Protein AF-A0A397FUE5-F1 (afdb_monomer_lite)

Foldseek 3Di:
DVVVVVVVVVVVCVVVVVVVVVVVVVVVVVVVVVVVVLVVLVVVLVVLVVVLVVLLVVCVVVVDPVSLVVNVVSLVVNLVSLVVCCVSVSDPPVVSVVSNVVSVVSSVVSVVVSVVVVVPDDPPD

Radius of gyration: 27.89 Å; chains: 1; bounding box: 54×32×98 Å

pLDDT: mean 84.5, std 13.09, range [51.41, 98.12]

Structure (mmCIF, N/CA/C/O backbone):
data_AF-A0A397FUE5-F1
#
_entry.id   AF-A0A397FUE5-F1
#
loop_
_atom_site.group_PDB
_atom_site.id
_atom_site.type_symbol
_atom_site.label_atom_id
_atom_site.label_alt_id
_atom_site.label_comp_id
_atom_site.label_asym_id
_atom_site.label_entity_id
_atom_site.label_seq_id
_atom_site.pdbx_PDB_ins_code
_atom_site.Cartn_x
_atom_site.Cartn_y
_atom_site.Cartn_z
_atom_site.occupancy
_atom_site.B_iso_or_equiv
_atom_site.auth_seq_id
_atom_site.auth_comp_id
_atom_site.auth_asym_id
_atom_site.auth_atom_id
_atom_site.pdbx_PDB_model_num
ATOM 1 N N . MET A 1 1 ? 29.614 -18.848 -54.417 1.00 60.69 1 MET A N 1
ATOM 2 C CA . MET A 1 1 ? 28.534 -18.067 -53.740 1.00 60.69 1 MET A CA 1
ATOM 3 C C . MET A 1 1 ? 28.486 -18.130 -52.197 1.00 60.69 1 MET A C 1
ATOM 5 O O . MET A 1 1 ? 28.026 -17.164 -51.592 1.00 60.69 1 MET A O 1
ATOM 9 N N . LYS A 1 2 ? 28.916 -19.208 -51.513 1.00 59.81 2 LYS A N 1
ATOM 10 C CA . LYS A 1 2 ? 28.745 -19.361 -50.042 1.00 59.81 2 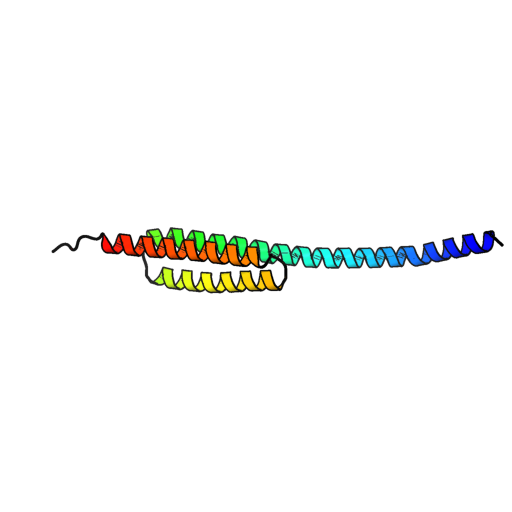LYS A CA 1
ATOM 11 C C . LYS A 1 2 ? 29.593 -18.395 -49.178 1.00 59.81 2 LYS A C 1
ATOM 13 O O . LYS A 1 2 ? 29.153 -18.018 -48.091 1.00 59.81 2 LYS A O 1
ATOM 18 N N . ILE A 1 3 ? 30.750 -17.945 -49.674 1.00 61.44 3 ILE A N 1
ATOM 19 C CA . ILE A 1 3 ? 31.714 -17.077 -48.960 1.00 61.44 3 ILE A CA 1
ATOM 20 C C . ILE A 1 3 ? 31.141 -15.669 -48.706 1.00 61.44 3 ILE A C 1
ATOM 22 O O . ILE A 1 3 ? 31.003 -15.267 -47.550 1.00 61.44 3 ILE A O 1
ATOM 26 N N . LYS A 1 4 ? 30.619 -14.996 -49.745 1.00 70.44 4 LYS A N 1
ATOM 27 C CA . LYS A 1 4 ? 29.926 -13.691 -49.621 1.00 70.44 4 LYS A CA 1
ATOM 28 C C . LYS A 1 4 ? 28.743 -13.730 -48.635 1.00 70.44 4 LYS A C 1
ATOM 30 O O . LYS A 1 4 ? 28.418 -12.735 -47.986 1.00 70.44 4 LYS A O 1
ATOM 35 N N . ARG A 1 5 ? 28.087 -14.890 -48.480 1.00 73.12 5 ARG A N 1
ATOM 36 C CA . ARG A 1 5 ? 26.979 -15.092 -47.525 1.00 73.12 5 ARG A CA 1
ATOM 37 C C . ARG A 1 5 ? 27.479 -15.184 -46.074 1.00 73.12 5 ARG A C 1
ATOM 39 O O . ARG A 1 5 ? 26.825 -14.637 -45.184 1.00 73.12 5 ARG A O 1
ATOM 46 N N . LYS A 1 6 ? 28.626 -15.835 -45.826 1.00 75.12 6 LYS A N 1
ATOM 47 C CA . LYS A 1 6 ? 29.272 -15.898 -44.497 1.00 75.12 6 LYS A CA 1
ATOM 48 C C . LYS A 1 6 ? 29.764 -14.517 -44.047 1.00 75.12 6 LYS A C 1
ATOM 50 O O . LYS A 1 6 ? 29.467 -14.119 -42.922 1.00 75.12 6 LYS A O 1
ATOM 55 N N . GLU A 1 7 ? 30.397 -13.750 -44.929 1.00 77.62 7 GLU A N 1
ATOM 56 C CA . GLU A 1 7 ? 30.879 -12.393 -44.624 1.00 77.62 7 GLU A CA 1
ATOM 57 C C . GLU A 1 7 ? 29.740 -11.415 -44.322 1.00 77.62 7 GLU A C 1
ATOM 59 O O . GLU A 1 7 ? 29.779 -10.697 -43.322 1.00 77.62 7 GLU A O 1
ATOM 64 N N . ARG A 1 8 ? 28.660 -11.440 -45.118 1.00 77.44 8 ARG A N 1
ATOM 65 C CA . ARG A 1 8 ? 27.446 -10.650 -44.844 1.00 77.44 8 ARG A CA 1
ATOM 66 C C . ARG A 1 8 ? 26.835 -10.996 -43.482 1.00 77.44 8 ARG A C 1
ATOM 68 O O . ARG A 1 8 ? 26.420 -10.096 -42.748 1.00 77.44 8 ARG A O 1
ATOM 75 N N . LYS A 1 9 ? 26.809 -12.283 -43.103 1.00 77.31 9 LYS A N 1
ATOM 76 C CA . LYS A 1 9 ? 26.360 -12.725 -41.768 1.00 77.31 9 LYS A CA 1
ATOM 77 C C . LYS A 1 9 ? 27.291 -12.226 -40.656 1.00 77.31 9 LYS A C 1
ATOM 79 O O . LYS A 1 9 ? 26.792 -11.787 -39.620 1.00 77.31 9 LYS A O 1
ATOM 84 N N . GLN A 1 10 ? 28.610 -12.257 -40.852 1.00 78.12 10 GLN A N 1
ATOM 85 C CA . GLN A 1 10 ? 29.578 -11.749 -39.873 1.00 78.12 10 GLN A CA 1
ATOM 86 C C . GLN A 1 10 ? 29.494 -10.224 -39.702 1.00 78.12 10 GLN A C 1
ATOM 88 O 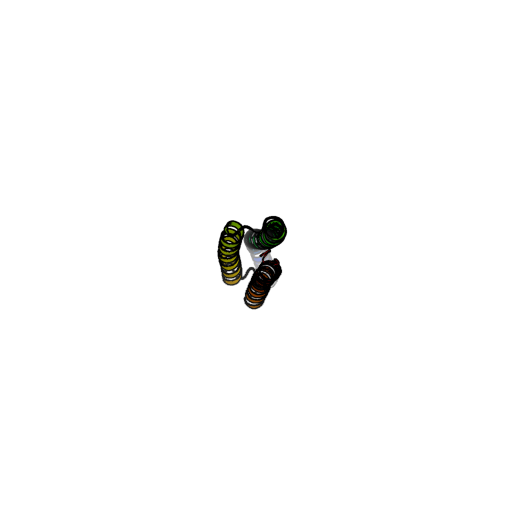O . GLN A 1 10 ? 29.411 -9.761 -38.563 1.00 78.12 10 GLN A O 1
ATOM 93 N N . LYS A 1 11 ? 29.407 -9.448 -40.794 1.00 76.25 11 LYS A N 1
ATOM 94 C CA . LYS A 1 11 ? 29.183 -7.989 -40.751 1.00 76.25 11 LYS A CA 1
ATOM 95 C C . LYS A 1 11 ? 27.878 -7.642 -40.028 1.00 76.25 11 LYS A C 1
ATOM 97 O O . LYS A 1 11 ? 27.894 -6.847 -39.092 1.00 76.25 11 LYS A O 1
ATOM 102 N N . ARG A 1 12 ? 26.763 -8.311 -40.360 1.00 70.69 12 ARG A N 1
ATOM 103 C CA . ARG A 1 12 ? 25.486 -8.137 -39.639 1.00 70.69 12 ARG A CA 1
ATOM 104 C C . ARG A 1 12 ? 25.608 -8.453 -38.146 1.00 70.69 12 ARG A C 1
ATOM 106 O O . ARG A 1 12 ? 25.117 -7.680 -37.331 1.00 70.69 12 ARG A O 1
ATOM 113 N N . LYS A 1 13 ? 26.278 -9.549 -37.763 1.00 70.00 13 LYS A N 1
ATOM 114 C CA . LYS A 1 13 ? 26.514 -9.887 -36.347 1.00 70.00 13 LYS A CA 1
ATOM 115 C C . LYS A 1 13 ? 27.348 -8.817 -35.630 1.00 70.00 13 LYS A C 1
ATOM 117 O O . LYS A 1 13 ? 26.996 -8.469 -34.507 1.00 70.00 13 LYS A O 1
ATOM 122 N N . LYS A 1 14 ? 28.403 -8.281 -36.258 1.00 70.62 14 LYS A N 1
ATOM 123 C CA . LYS A 1 14 ? 29.231 -7.199 -35.689 1.00 70.62 14 LYS A CA 1
ATOM 124 C C . LYS A 1 14 ? 28.435 -5.909 -35.465 1.00 70.62 14 LYS A C 1
ATOM 126 O O . LYS A 1 14 ? 28.600 -5.297 -34.423 1.00 70.62 14 LYS A O 1
ATOM 131 N N . ILE A 1 15 ? 27.520 -5.552 -36.368 1.00 69.38 15 ILE A N 1
ATOM 132 C CA . ILE A 1 15 ? 26.678 -4.344 -36.248 1.00 69.38 15 ILE A CA 1
ATOM 133 C C . ILE A 1 15 ? 25.527 -4.537 -35.237 1.00 69.38 15 ILE A C 1
ATOM 135 O O . ILE A 1 15 ? 25.180 -3.625 -34.488 1.00 69.38 15 ILE A O 1
ATOM 139 N N . LEU A 1 16 ? 24.926 -5.732 -35.177 1.00 62.62 16 LEU A N 1
ATOM 140 C CA . LEU A 1 16 ? 23.777 -6.020 -34.305 1.00 62.62 16 LEU A CA 1
ATOM 141 C C . LEU A 1 16 ? 24.157 -6.283 -32.837 1.00 62.62 16 LEU A C 1
ATOM 143 O O . LEU A 1 16 ? 23.345 -6.019 -31.952 1.00 62.62 16 LEU A O 1
ATOM 147 N N . LYS A 1 17 ? 25.361 -6.800 -32.553 1.00 61.34 17 LYS A N 1
ATOM 148 C CA . LYS A 1 17 ? 25.851 -7.052 -31.182 1.00 61.34 17 LYS A CA 1
ATOM 149 C C . LYS A 1 17 ? 25.905 -5.791 -30.291 1.00 61.34 17 LYS A C 1
ATOM 151 O O . LYS A 1 17 ? 25.320 -5.849 -29.210 1.00 61.34 17 LYS A O 1
ATOM 156 N N . PRO A 1 18 ? 26.506 -4.656 -30.702 1.00 61.34 18 PRO A N 1
ATOM 157 C CA . PRO A 1 18 ? 26.545 -3.447 -29.875 1.00 61.34 18 PRO A CA 1
ATOM 158 C C . PRO A 1 18 ? 25.145 -2.857 -29.653 1.00 61.34 18 PRO A C 1
ATOM 160 O O . PRO A 1 18 ? 24.809 -2.514 -28.522 1.00 61.34 18 PRO A O 1
ATOM 163 N N . LYS A 1 19 ? 24.271 -2.868 -30.674 1.00 63.59 19 LYS A N 1
ATOM 164 C CA . LYS A 1 19 ? 22.855 -2.475 -30.526 1.00 63.59 19 LYS A CA 1
ATOM 165 C C . LYS A 1 19 ? 22.099 -3.363 -29.529 1.00 63.59 19 LYS A C 1
ATOM 167 O O . LYS A 1 19 ? 21.334 -2.857 -28.713 1.00 63.59 19 LYS A O 1
ATOM 172 N N . ARG A 1 20 ? 22.320 -4.685 -29.539 1.00 63.81 20 ARG A N 1
ATOM 173 C CA . ARG A 1 20 ? 21.731 -5.606 -28.545 1.00 63.81 20 ARG A CA 1
ATOM 174 C C . ARG A 1 20 ? 22.259 -5.348 -27.132 1.00 63.81 20 ARG A C 1
ATOM 176 O O . ARG A 1 20 ? 21.466 -5.361 -26.195 1.00 63.81 20 ARG A O 1
ATOM 183 N N . ASN A 1 21 ? 23.552 -5.065 -26.977 1.00 73.88 21 ASN A N 1
ATOM 184 C CA . ASN A 1 21 ? 24.149 -4.742 -25.678 1.00 73.88 21 ASN A CA 1
ATOM 185 C C . ASN A 1 21 ? 23.581 -3.438 -25.097 1.00 73.88 21 ASN A C 1
ATOM 187 O O . ASN A 1 21 ? 23.198 -3.419 -23.930 1.00 73.88 21 ASN A O 1
ATOM 191 N N . GLN A 1 22 ? 23.417 -2.394 -25.914 1.00 73.56 22 GLN A N 1
ATOM 192 C CA . GLN A 1 22 ? 22.770 -1.138 -25.506 1.00 73.56 22 GLN A CA 1
ATOM 193 C C . GLN A 1 22 ? 21.296 -1.342 -25.109 1.00 73.56 22 GLN A C 1
ATOM 195 O O . GLN A 1 22 ? 20.855 -0.862 -24.065 1.00 73.56 22 GLN A O 1
ATOM 200 N N . LEU A 1 23 ? 20.529 -2.120 -25.886 1.00 72.69 23 LEU A N 1
ATOM 201 C CA . LEU A 1 23 ? 19.140 -2.460 -25.542 1.00 72.69 23 LEU A CA 1
ATOM 202 C C . LEU A 1 23 ? 19.045 -3.252 -24.228 1.00 72.69 23 LEU A C 1
ATOM 204 O O . LEU A 1 23 ? 18.132 -3.025 -23.430 1.00 72.69 23 LEU A O 1
ATOM 208 N N . ASN A 1 24 ? 19.989 -4.161 -23.980 1.00 84.38 24 ASN A N 1
ATOM 209 C CA . ASN A 1 24 ? 20.070 -4.909 -22.729 1.00 84.38 24 ASN A CA 1
ATOM 210 C C . ASN A 1 24 ? 20.402 -3.988 -21.547 1.00 84.38 24 ASN A C 1
ATOM 212 O O . ASN A 1 24 ? 19.736 -4.071 -20.516 1.00 84.38 24 ASN A O 1
ATOM 216 N N . GLN A 1 25 ? 21.342 -3.052 -21.707 1.00 87.56 25 GLN A N 1
ATOM 217 C CA . GLN A 1 25 ? 21.653 -2.043 -20.689 1.00 87.56 25 GLN A CA 1
ATOM 218 C C . GLN A 1 25 ? 20.433 -1.169 -20.361 1.00 87.56 25 GLN A C 1
ATOM 220 O O . GLN A 1 25 ? 20.092 -0.996 -19.190 1.00 87.56 25 GLN A O 1
ATOM 225 N N . ALA A 1 26 ? 19.697 -0.698 -21.371 1.00 87.75 26 ALA A N 1
ATOM 226 C CA . ALA A 1 26 ? 18.478 0.082 -21.164 1.00 87.75 26 ALA A CA 1
ATOM 227 C C . ALA A 1 26 ? 17.399 -0.708 -20.397 1.00 87.75 26 ALA A C 1
ATOM 229 O O . ALA A 1 26 ? 16.753 -0.170 -19.493 1.00 87.75 26 ALA A O 1
ATOM 230 N N . LYS A 1 27 ? 17.219 -2.002 -20.704 1.00 89.88 27 LYS A N 1
ATOM 231 C CA . LYS A 1 27 ? 16.316 -2.892 -19.951 1.00 89.88 27 LYS A CA 1
ATOM 232 C C . LYS A 1 27 ? 16.761 -3.053 -18.497 1.00 89.88 27 LYS A C 1
ATOM 234 O O . LYS A 1 27 ? 15.924 -2.971 -17.598 1.00 89.88 27 LYS A O 1
ATOM 239 N N . VAL A 1 28 ? 18.061 -3.227 -18.253 1.00 93.19 28 VAL A N 1
ATOM 240 C CA . VAL A 1 28 ? 18.629 -3.315 -16.899 1.00 93.19 28 VAL A CA 1
ATOM 241 C C . VAL A 1 28 ? 18.348 -2.037 -16.108 1.00 93.19 28 VAL A C 1
ATOM 243 O O . VAL A 1 28 ? 17.854 -2.119 -14.984 1.00 93.19 28 VAL A O 1
ATOM 246 N N . LEU A 1 29 ? 18.570 -0.857 -16.693 1.00 93.94 29 LEU A N 1
ATOM 247 C CA . LEU A 1 29 ? 18.286 0.424 -16.036 1.00 93.94 29 LEU A CA 1
ATOM 248 C C . LEU A 1 29 ? 16.792 0.592 -15.716 1.00 93.94 29 LEU A C 1
ATOM 250 O O . LEU A 1 29 ? 16.445 0.965 -14.594 1.00 93.94 29 LEU A O 1
ATOM 254 N N . LYS A 1 30 ? 15.894 0.255 -16.653 1.00 93.31 30 LYS A N 1
ATOM 255 C CA . LYS A 1 30 ? 14.436 0.266 -16.414 1.00 93.31 30 LYS A CA 1
ATOM 256 C C . LYS A 1 30 ? 14.042 -0.667 -15.265 1.00 93.31 30 LYS A C 1
ATOM 258 O O . LYS A 1 30 ? 13.253 -0.284 -14.401 1.00 93.31 30 LYS A O 1
ATOM 263 N N . ASN A 1 31 ? 14.626 -1.864 -15.214 1.00 95.06 31 ASN A N 1
ATOM 264 C CA . ASN A 1 31 ? 14.379 -2.825 -14.142 1.00 95.06 31 ASN A CA 1
ATOM 265 C C . ASN A 1 31 ? 14.882 -2.321 -12.785 1.00 95.06 31 ASN A C 1
ATOM 267 O O . ASN A 1 31 ? 14.146 -2.427 -11.805 1.00 95.06 31 ASN A O 1
ATOM 271 N N . LYS A 1 32 ? 16.079 -1.718 -12.731 1.00 96.38 32 LYS A N 1
ATOM 272 C CA . LYS A 1 32 ? 16.619 -1.091 -11.513 1.00 96.38 32 LYS A CA 1
ATOM 273 C C . LYS A 1 32 ? 15.686 0.004 -10.989 1.00 96.38 32 LYS A C 1
ATOM 275 O O . LYS A 1 32 ? 15.318 -0.030 -9.816 1.00 96.38 32 LYS A O 1
ATOM 280 N N . LYS A 1 33 ? 15.218 0.908 -11.863 1.00 96.19 33 LYS A N 1
ATOM 281 C CA . LYS A 1 33 ? 14.246 1.960 -11.502 1.00 96.19 33 LYS A CA 1
ATOM 282 C C . LYS A 1 33 ? 12.954 1.364 -10.932 1.00 96.19 33 LYS A C 1
ATOM 284 O O . LYS A 1 33 ? 12.545 1.709 -9.825 1.00 96.19 33 LYS A O 1
ATOM 289 N N . ARG A 1 34 ? 12.363 0.383 -11.624 1.00 94.75 34 ARG A N 1
ATOM 290 C CA . ARG A 1 34 ? 11.148 -0.311 -11.160 1.00 94.75 34 ARG A CA 1
ATOM 291 C C . ARG A 1 34 ? 11.361 -1.029 -9.822 1.00 94.75 34 ARG A C 1
ATOM 293 O O . ARG A 1 34 ? 10.458 -1.070 -8.989 1.00 94.75 34 ARG A O 1
ATOM 300 N N . GLN A 1 35 ? 12.531 -1.627 -9.606 1.00 96.44 35 GLN A N 1
ATOM 301 C CA . GLN A 1 35 ? 12.857 -2.307 -8.353 1.00 96.44 35 GLN A CA 1
ATOM 302 C C . GLN A 1 35 ? 12.988 -1.313 -7.193 1.00 96.44 35 GLN A C 1
ATOM 304 O O . GLN A 1 35 ? 12.460 -1.589 -6.115 1.00 96.44 35 GLN A O 1
ATOM 309 N N . ALA A 1 36 ? 13.620 -0.159 -7.417 1.00 96.75 36 ALA A N 1
ATOM 310 C CA . ALA A 1 36 ? 13.720 0.911 -6.428 1.00 96.75 36 ALA A CA 1
ATOM 311 C C . ALA A 1 36 ? 12.332 1.425 -6.008 1.00 96.75 36 ALA A C 1
ATOM 313 O O . ALA A 1 36 ? 12.036 1.491 -4.815 1.00 96.75 36 ALA A O 1
ATOM 314 N N . GLU A 1 37 ? 11.433 1.673 -6.966 1.00 95.75 37 GLU A N 1
ATOM 315 C CA . GLU A 1 37 ? 10.047 2.058 -6.670 1.00 95.75 37 GLU A CA 1
ATOM 316 C C . GLU A 1 37 ? 9.309 0.990 -5.855 1.00 95.75 37 GLU A C 1
ATOM 318 O O . GLU A 1 37 ? 8.673 1.296 -4.844 1.00 95.75 37 GLU A O 1
ATOM 323 N N . LYS A 1 38 ? 9.425 -0.286 -6.249 1.00 96.88 38 LYS A N 1
ATOM 324 C CA . LYS A 1 38 ? 8.819 -1.396 -5.500 1.00 96.88 38 LYS A CA 1
ATOM 325 C C . LYS A 1 38 ? 9.328 -1.450 -4.061 1.00 96.88 38 LYS A C 1
ATOM 327 O O . LYS A 1 38 ? 8.524 -1.653 -3.153 1.00 96.88 38 LYS A O 1
ATOM 332 N N . ARG A 1 39 ? 10.638 -1.284 -3.849 1.00 97.25 39 ARG A N 1
ATOM 333 C CA . ARG A 1 39 ? 11.245 -1.247 -2.510 1.00 97.25 39 ARG A CA 1
ATOM 334 C C . ARG A 1 39 ? 10.689 -0.075 -1.705 1.00 97.25 39 ARG A C 1
ATOM 336 O O . ARG A 1 39 ? 10.178 -0.317 -0.619 1.00 97.25 39 ARG A O 1
ATOM 343 N N . LYS A 1 40 ? 10.662 1.137 -2.273 1.00 96.81 40 LYS A N 1
ATOM 344 C CA . LYS A 1 40 ? 10.109 2.342 -1.629 1.00 96.81 40 LYS A CA 1
ATOM 345 C C . LYS A 1 40 ? 8.706 2.100 -1.067 1.00 96.81 40 LYS A C 1
ATOM 347 O O . LYS A 1 40 ? 8.489 2.272 0.126 1.00 96.81 40 LYS A O 1
ATOM 352 N N . TYR A 1 41 ? 7.764 1.648 -1.895 1.00 97.06 41 TYR A N 1
ATOM 353 C CA . TYR A 1 41 ? 6.386 1.418 -1.438 1.00 97.06 41 TYR A CA 1
ATOM 354 C C . TYR A 1 41 ? 6.272 0.266 -0.437 1.00 97.06 41 TYR A C 1
ATOM 356 O O . TYR A 1 41 ? 5.506 0.370 0.516 1.00 97.06 41 TYR A O 1
ATOM 364 N N . LYS A 1 42 ? 7.032 -0.824 -0.609 1.00 95.56 42 LYS A N 1
ATOM 365 C CA . LYS A 1 42 ? 7.034 -1.929 0.362 1.00 95.56 42 LYS A CA 1
ATOM 366 C C . LYS A 1 42 ? 7.531 -1.475 1.735 1.00 95.56 42 LYS A C 1
ATOM 368 O O . LYS A 1 42 ? 6.907 -1.822 2.735 1.00 95.56 42 LYS A O 1
ATOM 373 N N . THR A 1 43 ? 8.605 -0.690 1.775 1.00 97.50 43 THR A N 1
ATOM 374 C CA . THR A 1 43 ? 9.141 -0.118 3.014 1.00 97.50 43 THR A CA 1
ATOM 375 C C . THR A 1 43 ? 8.149 0.855 3.639 1.00 97.50 43 THR A C 1
ATOM 377 O O . THR A 1 43 ? 7.858 0.722 4.820 1.00 97.50 43 THR A O 1
ATOM 380 N N . LEU A 1 44 ? 7.542 1.751 2.851 1.00 96.56 44 LEU A N 1
ATOM 381 C CA . LEU A 1 44 ? 6.510 2.672 3.343 1.00 96.56 44 LEU A CA 1
ATOM 382 C C . LEU A 1 44 ? 5.323 1.933 3.972 1.00 96.56 44 LEU A C 1
ATOM 384 O O . LEU A 1 44 ? 4.922 2.264 5.079 1.00 96.56 44 LEU A O 1
ATOM 388 N N . ILE A 1 45 ? 4.799 0.897 3.309 1.00 96.00 45 ILE A N 1
ATOM 389 C CA . ILE A 1 45 ? 3.697 0.085 3.848 1.00 96.00 45 ILE A CA 1
ATOM 390 C C . ILE A 1 45 ? 4.110 -0.603 5.155 1.00 96.00 45 ILE A C 1
ATOM 392 O O . ILE A 1 45 ? 3.324 -0.635 6.101 1.00 96.00 45 ILE A O 1
ATOM 396 N N . LYS A 1 46 ? 5.327 -1.167 5.216 1.00 95.88 46 LYS A N 1
ATOM 397 C CA . LYS A 1 46 ? 5.849 -1.824 6.424 1.00 95.88 46 LYS A CA 1
ATOM 398 C C . LYS A 1 46 ? 5.967 -0.829 7.577 1.00 95.88 46 LYS A C 1
ATOM 400 O O . LYS A 1 46 ? 5.500 -1.128 8.668 1.00 95.88 46 LYS A O 1
ATOM 405 N N . ASN A 1 47 ? 6.551 0.338 7.321 1.00 97.00 47 ASN A N 1
ATOM 406 C CA . ASN A 1 47 ? 6.742 1.376 8.326 1.00 97.00 47 ASN A CA 1
ATOM 407 C C . ASN A 1 47 ? 5.399 1.907 8.826 1.00 97.00 47 ASN A C 1
ATOM 409 O O . ASN A 1 47 ? 5.199 1.946 10.029 1.00 97.00 47 ASN A O 1
ATOM 413 N N . GLN A 1 48 ? 4.447 2.196 7.936 1.00 94.38 48 GLN A N 1
ATOM 414 C CA . GLN A 1 48 ? 3.123 2.658 8.361 1.00 94.38 48 GLN A CA 1
ATOM 415 C C . GLN A 1 48 ? 2.352 1.615 9.167 1.00 94.38 48 GLN A C 1
ATOM 417 O O . GLN A 1 48 ? 1.721 1.947 10.164 1.00 94.38 48 GLN A O 1
ATOM 422 N N . SER A 1 49 ? 2.464 0.335 8.801 1.00 93.56 49 SER A N 1
ATOM 423 C CA . SER A 1 49 ? 1.857 -0.735 9.605 1.00 93.56 49 SER A CA 1
ATOM 424 C C . SER A 1 49 ? 2.456 -0.783 11.015 1.00 93.56 49 SER A C 1
ATOM 426 O O . SER A 1 49 ? 1.719 -0.968 11.974 1.00 93.56 49 SER A O 1
ATOM 428 N N . LYS A 1 50 ? 3.777 -0.584 11.143 1.00 94.25 50 LYS A N 1
ATOM 429 C CA . LYS A 1 50 ? 4.457 -0.526 12.444 1.00 94.25 50 LYS A CA 1
ATOM 430 C C . LYS A 1 50 ? 4.062 0.700 13.266 1.00 94.25 50 LYS A C 1
ATOM 432 O O . LYS A 1 50 ? 3.894 0.567 14.467 1.00 94.25 50 LYS A O 1
ATOM 437 N N . ILE A 1 51 ? 3.924 1.869 12.637 1.00 93.69 51 ILE A N 1
ATOM 438 C CA . ILE A 1 51 ? 3.512 3.096 13.335 1.00 93.69 51 ILE A CA 1
ATOM 439 C C . ILE A 1 51 ? 2.115 2.895 13.930 1.00 93.69 51 ILE A C 1
ATOM 441 O O . ILE A 1 51 ? 1.952 3.095 15.124 1.00 93.69 51 ILE A O 1
ATOM 445 N N . ILE A 1 52 ? 1.156 2.385 13.147 1.00 91.88 52 ILE A N 1
ATOM 446 C CA . ILE A 1 52 ? -0.192 2.074 13.653 1.00 91.88 52 ILE A CA 1
ATOM 447 C C . ILE A 1 52 ? -0.136 1.061 14.805 1.00 91.88 52 ILE A C 1
ATOM 449 O O . ILE A 1 52 ? -0.811 1.233 15.811 1.00 91.88 52 ILE A O 1
ATOM 453 N N . GLU A 1 53 ? 0.669 0.002 14.680 1.00 90.56 53 GLU A N 1
ATOM 454 C CA . GLU A 1 53 ? 0.821 -0.992 15.751 1.00 90.56 53 GLU A CA 1
ATOM 455 C C . GLU A 1 53 ? 1.404 -0.393 17.036 1.00 90.56 53 GLU A C 1
ATOM 457 O O . GLU A 1 53 ? 0.998 -0.793 18.124 1.00 90.56 53 GLU A O 1
ATOM 462 N N . ASN A 1 54 ? 2.338 0.548 16.920 1.00 90.62 54 ASN A N 1
ATOM 463 C CA . ASN A 1 54 ? 2.920 1.233 18.066 1.00 90.62 54 ASN A CA 1
ATOM 464 C C . ASN A 1 54 ? 1.936 2.226 18.690 1.00 90.62 54 ASN A C 1
ATOM 466 O O . ASN A 1 54 ? 1.830 2.252 19.911 1.00 90.62 54 ASN A O 1
ATOM 470 N N . GLU A 1 55 ? 1.187 2.982 17.882 1.00 88.69 55 GLU A N 1
ATOM 471 C CA . GLU A 1 55 ? 0.143 3.879 18.387 1.00 88.69 55 GLU A CA 1
ATOM 472 C C . GLU A 1 55 ? -0.934 3.095 19.134 1.00 88.69 55 GLU A C 1
ATOM 474 O O . GLU A 1 55 ? -1.197 3.403 20.286 1.00 88.69 55 GLU A O 1
ATOM 479 N N . CYS A 1 56 ? -1.458 2.001 18.568 1.00 85.06 56 CYS A N 1
ATOM 480 C CA . CYS A 1 56 ? -2.413 1.138 19.272 1.00 85.06 56 CYS A CA 1
ATOM 481 C C . CYS A 1 56 ? -1.899 0.668 20.648 1.00 85.06 56 CYS A C 1
ATOM 483 O O . CYS A 1 56 ? -2.677 0.590 21.592 1.00 85.06 56 CYS A O 1
ATOM 485 N N . LYS A 1 57 ? -0.598 0.372 20.778 1.00 83.88 57 LYS A N 1
ATOM 486 C CA . LYS A 1 57 ? 0.020 -0.040 22.051 1.00 83.88 57 LYS A CA 1
ATOM 487 C C . LYS A 1 57 ? 0.263 1.112 23.028 1.00 83.88 57 LYS A C 1
ATOM 489 O O . LYS A 1 57 ? 0.279 0.893 24.232 1.00 83.88 57 LYS A O 1
ATOM 494 N N . GLN A 1 58 ? 0.532 2.318 22.537 1.00 80.69 58 GLN A N 1
ATOM 495 C CA . GLN A 1 58 ? 0.719 3.483 23.404 1.00 80.69 58 GLN A CA 1
ATOM 496 C C . GLN A 1 58 ? -0.623 4.025 23.889 1.00 80.69 58 GLN A C 1
ATOM 498 O O . GLN A 1 58 ? -0.771 4.348 25.064 1.00 80.69 58 GLN A O 1
ATOM 503 N N . SER A 1 59 ? -1.626 4.040 23.017 1.00 71.75 59 SER A N 1
ATOM 504 C CA . SER A 1 59 ? -2.973 4.495 23.344 1.00 71.75 59 SER A CA 1
ATOM 505 C C . SER A 1 59 ? -3.666 3.596 24.370 1.00 71.75 59 SER A C 1
ATOM 507 O O . SER A 1 59 ? -4.434 4.109 25.179 1.00 71.75 59 SER A O 1
ATOM 509 N N . SER A 1 60 ? -3.359 2.289 24.420 1.00 66.38 60 SER A N 1
ATOM 510 C CA . SER A 1 60 ? -3.829 1.420 25.517 1.00 66.38 60 SER A CA 1
ATOM 511 C C . SER A 1 60 ? -3.315 1.853 26.892 1.00 66.38 60 SER A C 1
ATOM 513 O O . SER A 1 60 ? -3.952 1.552 27.892 1.00 66.38 60 SER A O 1
ATOM 515 N N . LEU A 1 61 ? -2.177 2.553 26.963 1.00 63.66 61 LEU A N 1
ATOM 516 C CA . LEU A 1 61 ? -1.584 2.985 28.233 1.00 63.66 61 LEU A CA 1
ATOM 517 C C . LEU A 1 61 ? -2.131 4.334 28.713 1.00 63.66 61 LEU A C 1
ATOM 519 O O . LEU A 1 61 ? -2.142 4.579 29.913 1.00 63.66 61 LEU A O 1
ATOM 523 N N . GLN A 1 62 ? -2.545 5.220 27.800 1.00 64.38 62 GLN A N 1
ATOM 524 C CA . GLN A 1 62 ? -2.901 6.605 28.142 1.00 64.38 62 GLN A CA 1
ATOM 525 C C . GLN A 1 62 ? -4.394 6.939 27.991 1.00 64.38 62 GLN A C 1
ATOM 527 O O . GLN A 1 62 ? -4.816 7.948 28.549 1.00 64.38 62 GLN A O 1
ATOM 532 N N . LYS A 1 63 ? -5.191 6.112 27.288 1.00 65.00 63 LYS A N 1
ATOM 533 C CA . LYS A 1 63 ? -6.658 6.238 27.120 1.00 65.00 63 LYS A CA 1
ATOM 534 C C . LYS A 1 63 ? -7.152 7.662 26.807 1.00 65.00 63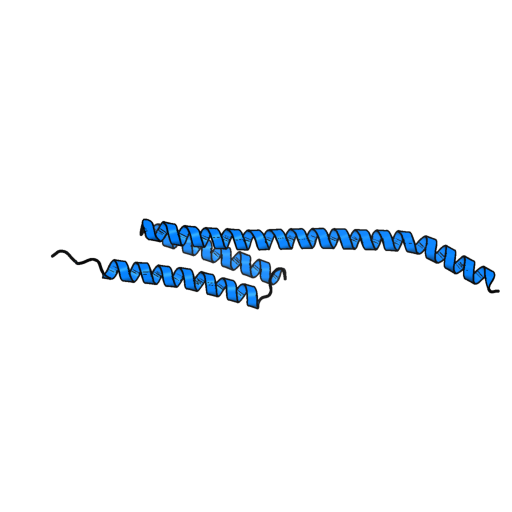 LYS A C 1
ATOM 536 O O . LYS A 1 63 ? -8.111 8.134 27.410 1.00 65.00 63 LYS A O 1
ATOM 541 N N . LYS A 1 64 ? -6.515 8.367 25.867 1.00 67.31 64 LYS A N 1
ATOM 542 C CA . LYS A 1 64 ? -6.930 9.730 25.482 1.00 67.31 64 LYS A CA 1
ATOM 543 C C . LYS A 1 64 ? -7.719 9.730 24.177 1.00 67.31 64 LYS A C 1
ATOM 545 O O . LYS A 1 64 ? -7.302 9.125 23.193 1.00 67.31 64 LYS A O 1
ATOM 550 N N . ASP A 1 65 ? -8.794 10.515 24.115 1.00 67.06 65 ASP A N 1
ATOM 551 C CA . ASP A 1 65 ? -9.582 10.716 22.886 1.00 67.06 65 ASP A CA 1
ATOM 552 C C . ASP A 1 65 ? -8.753 11.294 21.725 1.00 67.06 65 ASP A C 1
ATOM 554 O O . ASP A 1 65 ? -8.984 10.985 20.550 1.00 67.06 65 ASP A O 1
ATOM 558 N N . ALA A 1 66 ? -7.729 12.093 22.048 1.00 68.56 66 ALA A N 1
ATOM 559 C CA . ALA A 1 66 ? -6.790 12.646 21.074 1.00 68.56 66 ALA A CA 1
ATOM 560 C C . ALA A 1 66 ? -6.093 11.549 20.248 1.00 68.56 66 ALA A C 1
ATOM 562 O O . ALA A 1 66 ? -5.895 11.713 19.039 1.00 68.56 66 ALA A O 1
ATOM 563 N N . ASP A 1 67 ? -5.804 10.403 20.860 1.00 76.38 67 ASP A N 1
ATOM 564 C CA . ASP A 1 67 ? -5.104 9.298 20.214 1.00 76.38 67 ASP A CA 1
ATOM 565 C C . ASP A 1 67 ? -5.944 8.648 19.111 1.00 76.38 67 ASP A C 1
ATOM 567 O O . ASP A 1 67 ? -5.435 8.275 18.050 1.00 76.38 67 ASP A O 1
ATOM 571 N N . PHE A 1 68 ? -7.263 8.586 19.304 1.00 79.06 68 PHE A N 1
ATOM 572 C CA . PHE A 1 68 ? -8.162 8.012 18.308 1.00 79.06 68 PHE A CA 1
ATOM 573 C C . PHE A 1 68 ? -8.218 8.865 17.034 1.00 79.06 68 PHE A C 1
ATOM 575 O O . PHE A 1 68 ? -8.273 8.343 15.912 1.00 79.06 68 PHE A O 1
ATOM 582 N N . THR A 1 69 ? -8.149 10.193 17.178 1.00 83.62 69 THR A N 1
ATOM 583 C CA . THR A 1 69 ? -8.087 11.099 16.022 1.00 83.62 69 THR A CA 1
ATOM 584 C C . THR A 1 69 ? -6.805 10.897 15.210 1.00 83.62 69 THR A C 1
ATOM 586 O O . THR A 1 69 ? -6.851 10.915 13.974 1.00 83.62 69 THR A O 1
ATOM 589 N N . ASN A 1 70 ? -5.681 10.630 15.881 1.00 87.25 70 ASN A N 1
ATOM 590 C CA . ASN A 1 70 ? -4.394 10.351 15.246 1.00 87.25 70 ASN A CA 1
ATOM 591 C C . ASN A 1 70 ? -4.409 9.000 14.519 1.00 87.25 70 ASN A C 1
ATOM 593 O O . ASN A 1 70 ? -4.091 8.949 13.326 1.00 87.25 70 ASN A O 1
ATOM 597 N N . LEU A 1 71 ? -4.944 7.9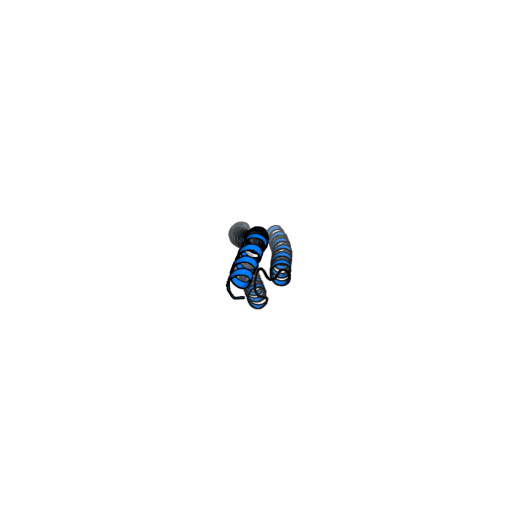54 15.154 1.00 88.38 71 LEU A N 1
ATOM 598 C CA . LEU A 1 71 ? -5.141 6.643 14.528 1.00 88.38 71 LEU A CA 1
ATOM 599 C C . LEU A 1 71 ? -6.006 6.731 13.262 1.00 88.38 71 LEU A C 1
ATOM 601 O O . LEU A 1 71 ? -5.682 6.129 12.232 1.00 88.38 71 LEU A O 1
ATOM 605 N N . LYS A 1 72 ? -7.083 7.528 13.281 1.00 89.31 72 LYS A N 1
ATOM 606 C CA . LYS A 1 72 ? -7.942 7.744 12.102 1.00 89.31 72 LYS A CA 1
ATOM 607 C C . LYS A 1 72 ? -7.193 8.452 10.967 1.00 89.31 72 LYS A C 1
ATOM 609 O O . LYS A 1 72 ? -7.360 8.089 9.795 1.00 89.31 72 LYS A O 1
ATOM 614 N N . LYS A 1 73 ? -6.341 9.433 11.290 1.00 92.19 73 LYS A N 1
ATOM 615 C CA . LYS A 1 73 ? -5.473 10.110 10.310 1.00 92.19 73 LYS A CA 1
ATOM 616 C C . LYS A 1 73 ? -4.481 9.125 9.687 1.00 92.19 73 LYS A C 1
ATOM 618 O O . LYS A 1 73 ? -4.409 9.043 8.456 1.00 92.19 73 LYS A O 1
ATOM 623 N N . LEU A 1 74 ? -3.782 8.332 10.500 1.00 92.88 74 LEU A N 1
ATOM 624 C CA . LEU A 1 74 ? -2.852 7.308 10.015 1.00 92.88 74 LEU A CA 1
ATOM 625 C C . LEU A 1 74 ? -3.537 6.245 9.162 1.00 92.88 74 LEU A C 1
ATOM 627 O O . LEU A 1 74 ? -2.988 5.813 8.141 1.00 92.88 74 LEU A O 1
ATOM 631 N N . LEU A 1 75 ? -4.749 5.841 9.539 1.00 93.81 75 LEU A N 1
ATOM 632 C CA . LEU A 1 75 ? -5.532 4.885 8.771 1.00 93.81 75 LEU A CA 1
ATOM 633 C C . LEU A 1 75 ? -5.815 5.413 7.363 1.00 93.81 75 LEU A C 1
ATOM 635 O O . LEU A 1 75 ? -5.545 4.721 6.379 1.00 93.81 75 LEU A O 1
ATOM 639 N N . SER A 1 76 ? -6.299 6.653 7.256 1.00 94.94 76 SER A N 1
ATOM 640 C CA . SER A 1 76 ? -6.573 7.302 5.968 1.00 94.94 76 SER A CA 1
ATOM 641 C C . SER A 1 76 ? -5.314 7.388 5.099 1.00 94.94 76 SER A C 1
ATOM 643 O O . SER A 1 76 ? -5.327 7.023 3.919 1.00 94.94 76 SER A O 1
ATOM 645 N N . GLN A 1 77 ? -4.184 7.790 5.688 1.00 95.12 77 GLN A N 1
ATOM 646 C CA . GLN A 1 77 ? -2.898 7.831 4.987 1.00 95.12 77 GLN A CA 1
ATOM 647 C C . GLN A 1 77 ? -2.467 6.442 4.500 1.00 95.12 77 GLN A C 1
ATOM 649 O O . GLN A 1 77 ? -2.061 6.273 3.347 1.00 95.12 77 GLN A O 1
ATOM 654 N N . THR A 1 78 ? -2.601 5.425 5.348 1.00 95.94 78 THR A N 1
ATOM 655 C CA . THR A 1 78 ? -2.203 4.054 5.022 1.00 95.94 78 THR A CA 1
ATOM 656 C C . THR A 1 78 ? -3.079 3.455 3.926 1.00 95.94 78 THR A C 1
ATOM 658 O O . THR A 1 78 ? -2.562 2.815 3.007 1.00 95.94 78 THR A O 1
ATOM 661 N N . GLN A 1 79 ? -4.389 3.714 3.953 1.00 96.19 79 GLN A N 1
ATOM 662 C CA . GLN A 1 79 ? -5.309 3.309 2.889 1.00 96.19 79 GLN A CA 1
ATOM 663 C C . GLN A 1 79 ? -4.920 3.943 1.546 1.00 96.19 79 GLN A C 1
ATOM 665 O O . GLN A 1 79 ? -4.768 3.214 0.562 1.00 96.19 79 GLN A O 1
ATOM 670 N N . LYS A 1 80 ? -4.635 5.255 1.522 1.00 96.88 80 LYS A N 1
ATOM 671 C CA . LYS A 1 80 ? -4.147 5.963 0.322 1.00 96.88 80 LYS A CA 1
ATOM 672 C C . LYS A 1 80 ? -2.851 5.350 -0.221 1.00 96.88 80 LYS A C 1
ATOM 674 O O . LYS A 1 80 ? -2.710 5.157 -1.430 1.00 96.88 80 LYS A O 1
ATOM 679 N N . ILE A 1 81 ? -1.901 5.009 0.653 1.00 96.88 81 ILE A N 1
ATOM 680 C CA . ILE A 1 81 ? -0.633 4.373 0.255 1.00 96.88 81 ILE A CA 1
ATOM 681 C C . ILE A 1 81 ? -0.877 2.984 -0.347 1.00 96.88 81 ILE A C 1
ATOM 683 O O . ILE A 1 81 ? -0.271 2.648 -1.369 1.00 96.88 81 ILE A O 1
ATOM 687 N N . LEU A 1 82 ? -1.758 2.179 0.257 1.00 97.31 82 LEU A N 1
ATOM 688 C CA . LEU A 1 82 ? -2.096 0.841 -0.233 1.00 97.31 82 LEU A CA 1
ATOM 689 C C . LEU A 1 82 ? -2.763 0.890 -1.610 1.00 97.31 82 LEU A C 1
ATOM 691 O O . LEU A 1 82 ? -2.383 0.113 -2.489 1.00 97.31 82 LEU A O 1
ATOM 695 N N . ASP A 1 83 ? -3.685 1.825 -1.826 1.00 97.31 83 ASP A N 1
ATOM 696 C CA . ASP A 1 83 ? -4.346 1.997 -3.122 1.00 97.31 83 ASP A CA 1
ATOM 697 C C . ASP A 1 83 ? -3.373 2.464 -4.194 1.00 97.31 83 ASP A C 1
ATOM 699 O O . ASP A 1 83 ? -3.307 1.875 -5.274 1.00 97.31 83 ASP A O 1
ATOM 703 N N . LYS A 1 84 ? -2.518 3.439 -3.872 1.00 97.38 84 LYS A N 1
ATOM 704 C CA . LYS A 1 84 ? -1.481 3.910 -4.796 1.00 97.38 84 LYS A CA 1
ATOM 705 C C . LYS A 1 84 ? -0.486 2.801 -5.146 1.00 97.38 84 LYS A C 1
ATOM 707 O O . LYS A 1 84 ? -0.060 2.683 -6.297 1.00 97.38 84 LYS A O 1
ATOM 712 N N . ALA A 1 85 ? -0.133 1.948 -4.183 1.00 97.38 85 ALA A N 1
ATOM 713 C CA . ALA A 1 85 ? 0.723 0.788 -4.419 1.00 97.38 85 ALA A CA 1
ATOM 714 C C . ALA A 1 85 ? 0.039 -0.282 -5.290 1.00 97.38 85 ALA A C 1
ATOM 716 O O . ALA A 1 85 ? 0.706 -0.914 -6.116 1.00 97.38 85 ALA A O 1
ATOM 717 N N . ALA A 1 86 ? -1.272 -0.483 -5.130 1.00 97.81 86 ALA A N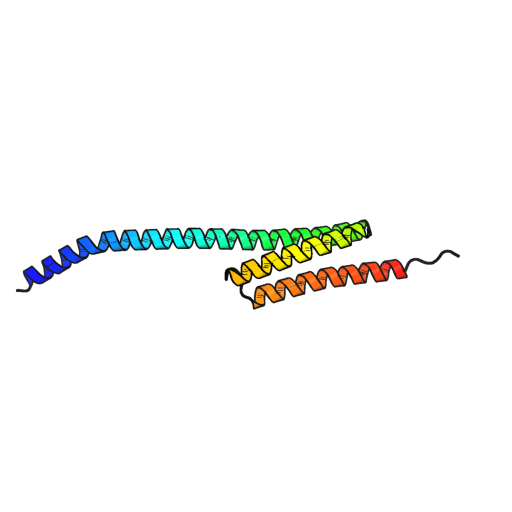 1
ATOM 718 C CA . ALA A 1 86 ? -2.057 -1.392 -5.959 1.00 97.81 86 ALA A CA 1
ATOM 719 C C . ALA A 1 86 ? -2.197 -0.869 -7.397 1.00 97.81 86 ALA A C 1
ATOM 721 O O . ALA A 1 86 ? -1.923 -1.605 -8.346 1.00 97.81 86 ALA A O 1
ATOM 722 N N . GLN A 1 87 ? -2.516 0.419 -7.562 1.00 97.12 87 GLN A N 1
ATOM 723 C CA . GLN A 1 87 ? -2.619 1.097 -8.858 1.00 97.12 87 GLN A CA 1
ATOM 724 C C . GLN A 1 87 ? -1.298 1.026 -9.633 1.00 97.12 87 GLN A C 1
ATOM 726 O O . GLN A 1 87 ? -1.274 0.683 -10.813 1.00 97.12 87 GLN A O 1
ATOM 731 N N . LYS A 1 88 ? -0.167 1.246 -8.947 1.00 95.50 88 LYS A N 1
ATOM 732 C CA . LYS A 1 88 ? 1.184 1.101 -9.520 1.00 95.50 88 LYS A CA 1
ATOM 733 C C . LYS A 1 88 ? 1.617 -0.356 -9.739 1.00 95.50 88 LYS A C 1
ATOM 735 O O . LYS A 1 88 ? 2.761 -0.601 -10.123 1.00 95.50 88 LYS A O 1
ATOM 740 N N . ARG A 1 89 ? 0.736 -1.336 -9.497 1.00 95.81 89 ARG A N 1
ATOM 741 C CA . ARG A 1 89 ? 1.004 -2.781 -9.628 1.00 95.81 89 ARG A CA 1
ATOM 742 C C . ARG A 1 89 ? 2.225 -3.237 -8.816 1.00 95.81 89 ARG A C 1
ATOM 744 O O . ARG A 1 89 ? 2.953 -4.151 -9.214 1.00 95.81 89 ARG A O 1
ATOM 751 N N . ILE A 1 90 ? 2.484 -2.579 -7.685 1.00 96.62 90 ILE A N 1
ATOM 752 C CA . ILE A 1 90 ? 3.557 -2.949 -6.752 1.00 96.62 90 ILE A CA 1
ATOM 753 C C . ILE A 1 90 ? 3.083 -4.089 -5.852 1.00 96.62 90 ILE A C 1
ATOM 755 O O . ILE A 1 90 ? 3.836 -5.032 -5.602 1.00 96.62 90 ILE A O 1
ATOM 759 N N . ILE A 1 91 ? 1.828 -4.013 -5.410 1.00 96.69 91 ILE A N 1
ATOM 760 C CA . ILE A 1 91 ? 1.111 -5.081 -4.715 1.00 96.69 91 ILE A CA 1
ATOM 761 C C . ILE A 1 91 ? -0.136 -5.461 -5.512 1.00 96.69 91 ILE A C 1
ATOM 763 O O . ILE A 1 91 ? -0.700 -4.644 -6.234 1.00 96.69 91 ILE A O 1
ATOM 767 N N . HIS A 1 92 ? -0.578 -6.709 -5.384 1.00 97.75 92 HIS A N 1
ATOM 768 C CA . HIS A 1 92 ? -1.823 -7.146 -6.004 1.00 97.75 92 HIS A CA 1
ATOM 769 C C . HIS A 1 92 ? -3.038 -6.529 -5.290 1.00 97.75 92 HIS A C 1
ATOM 771 O O . HIS A 1 92 ? -3.024 -6.400 -4.065 1.00 97.75 92 HIS A O 1
ATOM 777 N N . LYS A 1 93 ? -4.119 -6.235 -6.025 1.00 97.38 93 LYS A N 1
ATOM 778 C CA . LYS A 1 93 ? -5.365 -5.655 -5.482 1.00 97.38 93 LYS A CA 1
ATOM 779 C C . LYS A 1 93 ? -5.925 -6.429 -4.280 1.00 97.38 93 LYS A C 1
ATOM 781 O O . LYS A 1 93 ? -6.234 -5.835 -3.253 1.00 97.38 93 LYS A O 1
ATOM 786 N N . LYS A 1 94 ? -5.924 -7.768 -4.346 1.00 98.12 94 LYS A N 1
ATOM 787 C CA . LYS A 1 94 ? -6.346 -8.635 -3.224 1.00 98.12 94 LYS A CA 1
ATOM 788 C C . LYS A 1 94 ? -5.429 -8.497 -2.000 1.00 98.12 94 LYS A C 1
ATOM 790 O O . LYS A 1 94 ? -5.900 -8.529 -0.872 1.00 98.12 94 LYS A O 1
ATOM 795 N N . ASN A 1 95 ? -4.122 -8.302 -2.203 1.00 97.44 95 ASN A N 1
ATOM 796 C CA . ASN A 1 95 ? -3.184 -8.083 -1.095 1.00 97.44 95 ASN A CA 1
ATOM 797 C C . ASN A 1 95 ? -3.396 -6.718 -0.440 1.00 97.44 95 ASN A C 1
ATOM 799 O O . ASN A 1 95 ? -3.284 -6.617 0.779 1.00 97.44 95 ASN A O 1
ATOM 803 N N . ALA A 1 96 ? -3.700 -5.689 -1.233 1.00 97.56 96 ALA A N 1
ATOM 804 C CA . ALA A 1 96 ? -4.049 -4.372 -0.713 1.00 97.56 96 ALA A CA 1
ATOM 805 C C . ALA A 1 96 ? -5.325 -4.442 0.139 1.00 97.56 96 ALA A C 1
ATOM 807 O O . ALA A 1 96 ? -5.300 -4.020 1.291 1.00 97.56 96 ALA A O 1
ATOM 808 N N . ALA A 1 97 ? -6.386 -5.073 -0.377 1.00 97.50 97 ALA A N 1
ATOM 809 C CA . ALA A 1 97 ? -7.642 -5.274 0.348 1.00 97.50 97 ALA A CA 1
ATOM 810 C C . ALA A 1 97 ? -7.443 -6.045 1.665 1.00 97.50 97 ALA A C 1
ATOM 812 O O . ALA A 1 97 ? -7.877 -5.584 2.717 1.00 97.50 97 ALA A O 1
ATOM 813 N N . ARG A 1 98 ? -6.693 -7.158 1.641 1.00 97.62 98 ARG A N 1
ATOM 814 C CA . ARG A 1 98 ? -6.358 -7.922 2.857 1.00 97.62 98 ARG A CA 1
ATOM 815 C C . ARG A 1 98 ? -5.633 -7.079 3.903 1.00 97.62 98 ARG A C 1
ATOM 817 O O . ARG A 1 98 ? -5.939 -7.168 5.085 1.00 97.62 98 ARG A O 1
ATOM 824 N N . LYS A 1 99 ? -4.671 -6.252 3.481 1.00 96.19 99 LYS A N 1
ATOM 825 C CA . LYS A 1 99 ? -3.944 -5.358 4.395 1.00 96.19 99 LYS A CA 1
ATOM 826 C C . LYS A 1 99 ? -4.855 -4.282 4.986 1.00 96.19 99 LYS A C 1
ATOM 828 O O . LYS A 1 99 ? -4.764 -4.043 6.182 1.00 96.19 99 LYS A O 1
ATOM 833 N N . LYS A 1 100 ? -5.742 -3.686 4.180 1.00 95.88 100 LYS A N 1
ATOM 834 C CA . LYS A 1 100 ? -6.749 -2.726 4.660 1.00 95.88 100 LYS A CA 1
ATOM 835 C C . LYS A 1 100 ? -7.656 -3.349 5.718 1.00 95.88 100 LYS A C 1
ATOM 837 O O . LYS A 1 100 ? -7.775 -2.799 6.803 1.00 95.88 100 LYS A O 1
ATOM 842 N N . SER A 1 101 ? -8.225 -4.517 5.417 1.00 96.56 101 SER A N 1
ATOM 843 C CA . SER A 1 101 ? -9.077 -5.258 6.351 1.00 96.56 101 SER A CA 1
ATOM 844 C C . SER A 1 101 ? -8.331 -5.564 7.651 1.00 96.56 101 SER A C 1
ATOM 846 O O . SER A 1 101 ? -8.822 -5.211 8.716 1.00 96.56 101 SER A O 1
ATOM 848 N N . LYS A 1 102 ? -7.101 -6.094 7.585 1.00 94.75 102 LYS A N 1
ATOM 849 C CA . LYS A 1 102 ? -6.307 -6.396 8.788 1.00 94.75 102 LYS A CA 1
ATOM 850 C C . LYS A 1 102 ? -6.073 -5.171 9.679 1.00 94.75 102 LYS A C 1
ATOM 852 O O . LYS A 1 102 ? -6.130 -5.296 10.894 1.00 94.75 102 LYS A O 1
ATOM 857 N N . ILE A 1 103 ? -5.785 -4.009 9.092 1.00 93.38 103 ILE A N 1
ATOM 858 C CA . ILE A 1 103 ? -5.571 -2.772 9.857 1.00 93.38 103 ILE A CA 1
ATOM 859 C C . ILE A 1 103 ? -6.891 -2.279 10.465 1.00 93.38 103 ILE A C 1
ATOM 861 O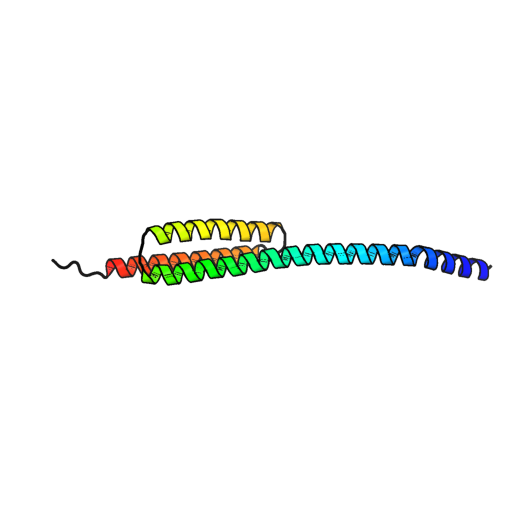 O . ILE A 1 103 ? -6.916 -1.934 11.640 1.00 93.38 103 ILE A O 1
ATOM 865 N N . ASN A 1 104 ? -7.985 -2.297 9.698 1.00 93.25 104 ASN A N 1
ATOM 866 C CA . ASN A 1 104 ? -9.305 -1.913 10.203 1.00 93.25 104 ASN A CA 1
ATOM 867 C C . ASN A 1 104 ? -9.743 -2.798 11.375 1.00 93.25 104 ASN A C 1
ATOM 869 O O . ASN A 1 104 ? -10.215 -2.271 12.374 1.00 93.25 104 ASN A O 1
ATOM 873 N N . HIS A 1 105 ? -9.556 -4.119 11.275 1.00 92.69 105 HIS A N 1
ATOM 874 C CA . HIS A 1 105 ? -9.879 -5.036 12.369 1.00 92.69 105 HIS A CA 1
ATOM 875 C C . HIS A 1 105 ? -9.096 -4.687 13.630 1.00 92.69 105 HIS A C 1
ATOM 877 O O . HIS A 1 105 ? -9.714 -4.466 14.658 1.00 92.69 105 HIS A O 1
ATOM 883 N N . LYS A 1 106 ? -7.776 -4.484 13.532 1.00 89.19 106 LYS A N 1
ATOM 884 C CA . LYS A 1 106 ? -6.959 -4.084 14.689 1.00 89.19 106 LYS A CA 1
ATOM 885 C C . LYS A 1 106 ? -7.466 -2.815 15.381 1.00 89.19 106 LYS A C 1
ATOM 887 O O . LYS A 1 106 ? -7.513 -2.768 16.602 1.00 89.19 106 LYS A O 1
ATOM 892 N N . ILE A 1 107 ? -7.835 -1.792 14.609 1.00 88.44 107 ILE A N 1
ATOM 893 C CA . ILE A 1 107 ? -8.348 -0.529 15.163 1.00 88.44 107 ILE A CA 1
ATOM 894 C C . ILE A 1 107 ? -9.732 -0.730 15.794 1.00 88.44 107 ILE A C 1
ATOM 896 O O . ILE A 1 107 ? -10.015 -0.161 16.844 1.00 88.44 107 ILE A O 1
ATOM 900 N N . ASN A 1 108 ? -10.593 -1.542 15.179 1.00 88.75 108 ASN A N 1
ATOM 901 C CA . ASN A 1 108 ? -11.914 -1.848 15.723 1.00 88.75 108 ASN A CA 1
ATOM 902 C C . ASN A 1 108 ? -11.827 -2.681 17.008 1.00 88.75 108 ASN A C 1
ATOM 904 O O . ASN A 1 108 ? -12.554 -2.398 17.956 1.00 88.75 108 ASN A O 1
ATOM 908 N N . ASP A 1 109 ? -10.926 -3.662 17.055 1.00 88.12 109 ASP A N 1
ATOM 909 C CA . ASP A 1 109 ? -10.667 -4.477 18.242 1.00 88.12 109 ASP A CA 1
ATOM 910 C C . ASP A 1 109 ? -10.172 -3.591 19.390 1.00 88.12 109 ASP A C 1
ATOM 912 O O . ASP A 1 109 ? -10.681 -3.671 20.504 1.00 88.12 109 ASP A O 1
ATOM 916 N N . PHE A 1 110 ? -9.256 -2.667 19.089 1.00 84.69 110 PHE A N 1
ATOM 917 C CA . PHE A 1 110 ? -8.777 -1.669 20.040 1.00 84.69 110 PHE A CA 1
ATOM 918 C C . PHE A 1 110 ? -9.902 -0.749 20.545 1.00 84.69 110 PHE A C 1
ATOM 920 O O . PHE A 1 110 ? -10.043 -0.531 21.746 1.00 84.69 110 PHE A O 1
ATOM 927 N N . LYS A 1 111 ? -10.770 -0.264 19.648 1.00 84.75 111 LYS A N 1
ATOM 928 C CA . LYS A 1 111 ? -11.952 0.526 20.028 1.00 84.75 111 LYS A CA 1
ATOM 929 C C . LYS A 1 111 ? -12.878 -0.258 20.965 1.00 84.75 111 LYS A C 1
ATOM 931 O O . LYS A 1 111 ? -13.392 0.309 21.925 1.00 84.75 111 LYS A O 1
ATOM 936 N N . LYS A 1 112 ? -13.081 -1.550 20.690 1.00 85.69 112 LYS A N 1
ATOM 937 C CA . LYS A 1 112 ? -13.907 -2.435 21.517 1.00 85.69 112 LYS A CA 1
ATOM 938 C C . LYS A 1 112 ? -13.306 -2.622 22.914 1.00 85.69 112 LYS A C 1
ATOM 940 O O . LYS A 1 112 ? -14.046 -2.572 23.892 1.00 85.69 112 LYS A O 1
ATOM 945 N N . GLN A 1 113 ? -11.986 -2.790 23.012 1.00 83.38 113 GLN A N 1
ATOM 946 C CA . GLN A 1 113 ? -11.278 -2.894 24.294 1.00 83.38 113 GLN A CA 1
ATOM 947 C C . GLN A 1 113 ? -11.480 -1.640 25.151 1.00 83.38 113 GLN A C 1
ATOM 949 O O . GLN A 1 113 ? -11.922 -1.761 26.288 1.00 83.38 113 GLN A O 1
ATOM 954 N N . ILE A 1 114 ? -11.292 -0.446 24.578 1.00 80.56 114 ILE A N 1
ATOM 955 C CA . ILE A 1 114 ? -11.536 0.818 25.295 1.00 80.56 114 ILE A CA 1
ATOM 956 C C . ILE A 1 114 ? -12.986 0.906 25.788 1.00 80.56 114 ILE A C 1
ATOM 958 O O . ILE A 1 114 ? -13.221 1.254 26.941 1.00 80.56 114 ILE A O 1
ATOM 962 N N . SER A 1 115 ? -13.969 0.580 24.938 1.00 81.25 115 SER A N 1
ATOM 963 C CA . SER A 1 115 ? -15.379 0.659 25.344 1.00 81.25 115 SER A CA 1
ATOM 964 C C . SER A 1 115 ? -15.727 -0.288 26.494 1.00 81.25 115 SER A C 1
ATOM 966 O O . SER A 1 115 ? -16.499 0.094 27.365 1.00 81.25 115 SER A O 1
ATOM 968 N N . LEU A 1 116 ? -15.141 -1.492 26.513 1.00 81.31 116 LEU A N 1
ATOM 969 C CA . LEU A 1 116 ? -15.355 -2.470 27.582 1.00 81.31 116 LEU A CA 1
ATOM 970 C C . LEU A 1 116 ? -14.720 -2.011 28.899 1.00 81.31 116 LEU A C 1
ATOM 972 O O . LEU A 1 116 ? -15.342 -2.122 29.951 1.00 81.31 116 LEU A O 1
ATOM 976 N N . GLU A 1 117 ? -13.508 -1.459 28.842 1.00 74.88 117 GLU A N 1
ATOM 977 C CA . GLU A 1 117 ? -12.822 -0.947 30.030 1.00 74.88 117 GLU A CA 1
ATOM 978 C C . GLU A 1 117 ? -13.540 0.262 30.639 1.00 74.88 117 GLU A C 1
ATOM 980 O O . GLU A 1 117 ? -13.642 0.352 31.857 1.00 74.88 117 GLU A O 1
ATOM 985 N N . ASN A 1 118 ? -14.089 1.159 29.816 1.00 72.19 118 ASN A N 1
ATOM 986 C CA . ASN A 1 118 ? -14.846 2.310 30.314 1.00 72.19 118 ASN A CA 1
ATOM 987 C C . ASN A 1 118 ? -16.184 1.903 30.953 1.00 72.19 118 ASN A C 1
ATOM 989 O O . ASN A 1 118 ? -16.628 2.560 31.885 1.00 72.19 118 ASN A O 1
ATOM 993 N N . SER A 1 119 ? -16.818 0.820 30.487 1.00 69.88 119 SER A N 1
ATOM 994 C CA . SER A 1 119 ? -18.046 0.291 31.104 1.00 69.88 119 SER A CA 1
ATOM 995 C C . SER A 1 119 ? -17.815 -0.477 32.410 1.00 69.88 119 SER A C 1
ATOM 997 O O . SER A 1 119 ? -18.773 -0.754 33.120 1.00 69.88 119 SER A O 1
ATOM 999 N N . ALA A 1 120 ? -16.568 -0.850 32.711 1.00 63.62 120 ALA A N 1
ATOM 1000 C CA . ALA A 1 120 ? -16.206 -1.637 33.889 1.00 63.62 120 ALA A CA 1
ATOM 1001 C C . ALA A 1 120 ? -15.750 -0.780 35.085 1.00 63.62 120 ALA A C 1
ATOM 1003 O O . ALA A 1 120 ? -15.393 -1.338 36.120 1.00 63.62 120 ALA A O 1
ATOM 1004 N N . VAL A 1 121 ? -15.729 0.553 34.953 1.00 58.97 121 VAL A N 1
ATOM 1005 C CA . VAL A 1 121 ? -15.435 1.453 36.076 1.00 58.97 121 VAL A CA 1
ATOM 1006 C C . VAL A 1 121 ? -16.662 1.469 36.996 1.00 58.97 121 VAL A C 1
ATOM 1008 O O . VAL A 1 121 ? -17.734 1.864 36.532 1.00 58.97 121 VAL A O 1
ATOM 1011 N N . PRO A 1 122 ? -16.547 1.024 38.262 1.00 52.94 122 PRO A N 1
ATOM 1012 C CA . PRO A 1 122 ? -17.644 1.139 39.204 1.00 52.94 122 PRO A CA 1
ATOM 1013 C C . PRO A 1 122 ? -17.905 2.624 39.432 1.00 52.94 122 PRO A C 1
ATOM 1015 O O . PRO A 1 122 ? -16.984 3.392 39.709 1.00 52.94 122 PRO A O 1
ATOM 1018 N N . VAL A 1 123 ? -19.158 3.028 39.253 1.00 63.41 123 VAL A N 1
ATOM 1019 C CA . VAL A 1 123 ? -19.633 4.324 39.723 1.00 63.41 123 VAL A CA 1
ATOM 1020 C C . VAL A 1 123 ? -19.565 4.234 41.244 1.00 63.41 123 VAL A C 1
ATOM 1022 O O . VAL A 1 123 ? -20.354 3.509 41.842 1.00 63.41 123 VAL A O 1
ATOM 1025 N N . GLU A 1 124 ? -18.550 4.849 41.849 1.00 55.50 124 GLU A N 1
ATOM 1026 C CA . GLU A 1 124 ? -18.555 5.082 43.292 1.00 55.50 124 GLU A CA 1
ATOM 1027 C C . GLU A 1 124 ? -19.696 6.071 43.564 1.00 55.50 124 GLU A C 1
ATOM 1029 O O . GLU A 1 124 ? -19.640 7.220 43.117 1.00 55.50 124 GLU A O 1
ATOM 1034 N N . GLU A 1 125 ? -20.772 5.556 44.167 1.00 51.41 125 GLU A N 1
ATOM 1035 C CA . GLU A 1 125 ? -21.903 6.328 44.701 1.00 51.41 125 GLU A CA 1
ATOM 1036 C C . GLU A 1 125 ? -21.507 7.102 45.964 1.00 51.41 125 GLU A C 1
ATOM 1038 O O . GLU A 1 125 ? -20.762 6.539 46.802 1.00 51.41 125 GLU A O 1
#

Secondary structure (DSSP, 8-state):
-HHHHHHHHHHHHHHHHHHHHHHHHHHHHHHHHHHHHHHHHHHHHHHHHHHHHHHHHHHHHH--HHHHHHHHHHHHHHHHHHHHHHHTTSS-HHHHHHHHHHHHHHHHHHHHHHHHHHHTS----

Sequence (125 aa):
MKIKRKERKQKRKKILKPKRNQLNQAKVLKNKKRQAEKRKYKTLIKNQSKIIENECKQSSLQKKDADFTNLKKLLSQTQKILDKAAQKRIIHKKNAARKKSKINHKINDFKKQISLENSAVPVEE